Protein AF-A0AAD5FHA6-F1 (afdb_monomer_lite)

Foldseek 3Di:
DDDDDDDDDDDDDDDDDDDPDDPPPPPPCVVVPPPPPCVPDQDVVLVVQCVVDPVLVVLVVDPVLVVLVVCLVPPPCNVVSVVVLVVDVSSVVNVVVSCCSSPVPPPPPDPPDDD

InterPro domains:
  IPR048371 Zinc finger HIT domain-containing protein 3, C-terminal domain [PF21373] (45-102)

Secondary structure (DSSP, 8-state):
---PPPP---PPPPPP------------GGGSSSSSTTTTSPPHHHHHHHHH-HHHHHHHT-HHHHHHHHHHHT-SSHHHHHHHHTTSHHHHHHHHHHHHHHS-S----------

Organism: Silurus asotus (NCBI:txid30991)

pLDDT: mean 73.73, std 18.53, range [41.38, 94.44]

Structure (mmCIF, N/CA/C/O backbone):
data_AF-A0AAD5FHA6-F1
#
_entry.id   AF-A0AAD5FHA6-F1
#
loop_
_atom_site.group_PDB
_atom_site.id
_atom_site.type_symbol
_atom_site.label_atom_id
_atom_site.label_alt_id
_atom_site.label_comp_id
_atom_site.label_asym_id
_atom_site.label_entity_id
_atom_site.label_seq_id
_atom_site.pdbx_PDB_ins_code
_atom_site.Cartn_x
_atom_site.Cartn_y
_atom_site.Cartn_z
_atom_site.occupancy
_atom_site.B_iso_or_equiv
_atom_site.auth_seq_id
_atom_site.auth_comp_id
_atom_site.auth_asym_id
_atom_site.auth_atom_id
_atom_site.pdbx_PDB_model_num
ATOM 1 N N . ASP A 1 1 ? 22.972 58.971 26.223 1.00 47.47 1 ASP A N 1
ATOM 2 C CA . ASP A 1 1 ? 23.518 58.021 25.249 1.00 47.47 1 ASP A CA 1
ATOM 3 C C . ASP A 1 1 ? 22.749 58.218 23.952 1.00 47.47 1 ASP A C 1
ATOM 5 O O . ASP A 1 1 ? 21.611 57.784 23.846 1.00 47.47 1 ASP A O 1
ATOM 9 N N . SER A 1 2 ? 23.273 59.066 23.066 1.00 45.62 2 SER A N 1
ATOM 10 C CA . SER A 1 2 ? 22.657 59.357 21.766 1.00 45.62 2 SER A CA 1
ATOM 11 C C . SER A 1 2 ? 23.475 58.647 20.705 1.00 45.62 2 SER A C 1
ATOM 13 O O . SER A 1 2 ? 24.605 59.055 20.446 1.00 45.62 2 SER A O 1
ATOM 15 N N . CYS A 1 3 ? 22.897 57.636 20.065 1.00 57.41 3 CYS A N 1
ATOM 16 C CA . CYS A 1 3 ? 23.492 56.990 18.902 1.00 57.41 3 CYS A CA 1
ATOM 17 C C . CYS A 1 3 ? 22.499 57.031 17.736 1.00 57.41 3 CYS A C 1
ATOM 19 O O . CYS A 1 3 ? 21.459 56.378 17.763 1.00 57.41 3 CYS A O 1
ATOM 21 N N . GLN A 1 4 ? 22.822 57.829 16.714 1.00 56.56 4 GLN A N 1
ATOM 22 C CA . GLN A 1 4 ? 22.213 57.749 15.385 1.00 56.56 4 GLN A CA 1
ATOM 23 C C . GLN A 1 4 ? 23.023 56.773 14.518 1.00 56.56 4 GLN A C 1
ATOM 25 O O . GLN A 1 4 ? 24.253 56.804 14.595 1.00 56.56 4 GLN A O 1
ATOM 30 N N . PRO A 1 5 ? 22.394 55.984 13.631 1.00 58.00 5 PRO A N 1
ATOM 31 C CA . PRO A 1 5 ? 23.104 55.322 12.548 1.00 58.00 5 PRO A CA 1
ATOM 32 C C . PRO A 1 5 ? 23.242 56.256 11.340 1.00 58.00 5 PRO A C 1
ATOM 34 O O . PRO A 1 5 ? 22.306 56.948 10.933 1.00 58.00 5 PRO A O 1
ATOM 37 N N . VAL A 1 6 ? 24.446 56.261 10.782 1.00 51.12 6 VAL A N 1
ATOM 38 C CA . VAL A 1 6 ? 24.885 57.058 9.639 1.00 51.12 6 VAL A CA 1
ATOM 39 C C . VAL A 1 6 ? 24.347 56.452 8.338 1.00 51.12 6 VAL A C 1
ATOM 41 O O . VAL A 1 6 ? 24.413 55.250 8.108 1.00 51.12 6 VAL A O 1
ATOM 44 N N . LYS A 1 7 ? 23.812 57.334 7.497 1.00 53.16 7 LYS A N 1
ATOM 45 C CA . LYS A 1 7 ? 23.537 57.152 6.070 1.00 53.16 7 LYS A CA 1
ATOM 46 C C . LYS A 1 7 ? 24.847 56.930 5.297 1.00 53.16 7 LYS A C 1
ATOM 48 O O . LYS A 1 7 ? 25.744 57.755 5.421 1.00 53.16 7 LYS A O 1
ATOM 53 N N . ASP A 1 8 ? 24.922 55.921 4.438 1.00 46.34 8 ASP A N 1
ATOM 54 C CA . ASP A 1 8 ? 25.662 56.061 3.180 1.00 46.34 8 ASP A CA 1
ATOM 55 C C . ASP A 1 8 ? 25.042 55.164 2.109 1.00 46.34 8 ASP A C 1
ATOM 57 O O . ASP A 1 8 ? 24.875 53.958 2.289 1.00 46.34 8 ASP A O 1
ATOM 61 N N . ALA A 1 9 ? 24.618 55.807 1.026 1.00 48.47 9 ALA A N 1
ATOM 62 C CA . ALA A 1 9 ? 24.070 55.184 -0.156 1.00 48.47 9 ALA A CA 1
ATOM 63 C C . ALA A 1 9 ? 25.169 55.189 -1.216 1.00 48.47 9 ALA A C 1
ATOM 65 O O . ALA A 1 9 ? 25.542 56.252 -1.709 1.00 48.47 9 ALA A O 1
ATOM 66 N N . THR A 1 10 ? 25.638 54.006 -1.597 1.00 45.06 10 THR A N 1
ATOM 67 C CA . THR A 1 10 ? 26.484 53.819 -2.776 1.00 45.06 10 THR A CA 1
ATOM 68 C C . THR A 1 10 ? 25.861 52.710 -3.632 1.00 45.06 10 THR A C 1
ATOM 70 O O . THR A 1 10 ? 25.737 51.584 -3.150 1.00 45.06 10 THR A O 1
ATOM 73 N N . PRO A 1 11 ? 25.431 52.984 -4.879 1.00 59.88 11 PRO A N 1
ATOM 74 C CA . PRO A 1 11 ? 25.008 51.937 -5.803 1.00 59.88 11 PRO A CA 1
ATOM 75 C C . PRO A 1 11 ? 26.246 51.279 -6.439 1.00 59.88 11 PRO A C 1
ATOM 77 O O . PRO A 1 11 ? 27.136 52.002 -6.896 1.00 59.88 11 PRO A O 1
ATOM 80 N N . PRO A 1 12 ? 26.343 49.941 -6.526 1.00 51.50 12 PRO A N 1
ATOM 81 C CA . PRO A 1 12 ? 27.361 49.327 -7.364 1.00 51.50 12 PRO A CA 1
ATOM 82 C C . PRO A 1 12 ? 27.000 49.516 -8.845 1.00 51.50 12 PRO A C 1
ATOM 84 O O . PRO A 1 12 ? 25.890 49.222 -9.289 1.00 51.50 12 PRO A O 1
ATOM 87 N N . ALA A 1 13 ? 27.964 50.054 -9.588 1.00 5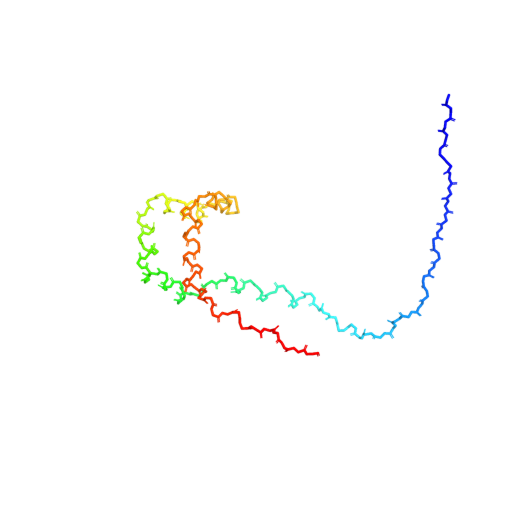2.31 13 ALA A N 1
ATOM 88 C CA . ALA A 1 13 ? 27.955 50.239 -11.032 1.00 52.31 13 ALA A CA 1
ATOM 89 C C . ALA A 1 13 ? 27.811 48.902 -11.803 1.00 52.31 13 ALA A C 1
ATOM 91 O O . ALA A 1 13 ? 28.128 47.840 -11.260 1.00 52.31 13 ALA A O 1
ATOM 92 N N . PRO A 1 14 ? 27.343 48.950 -13.067 1.00 52.28 14 PRO A N 1
ATOM 93 C CA . PRO A 1 14 ? 26.980 47.780 -13.865 1.00 52.28 14 PRO A CA 1
ATOM 94 C C . PRO A 1 14 ? 28.199 46.947 -14.280 1.00 52.28 14 PRO A C 1
ATOM 96 O O . PRO A 1 14 ? 29.232 47.483 -14.681 1.00 52.28 14 PRO A O 1
ATOM 99 N N . CYS A 1 15 ? 28.053 45.622 -14.235 1.00 42.44 15 CYS A N 1
ATOM 100 C CA . CYS A 1 15 ? 28.978 44.706 -14.894 1.00 42.44 15 CYS A CA 1
ATOM 101 C C . CYS A 1 15 ? 28.865 44.867 -16.428 1.00 42.44 15 CYS A C 1
ATOM 103 O O . CYS A 1 15 ? 27.747 44.973 -16.940 1.00 42.44 15 CYS A O 1
ATOM 105 N N . PRO A 1 16 ? 29.989 44.936 -17.170 1.00 49.47 16 PRO A N 1
ATOM 106 C CA . PRO A 1 16 ? 29.970 45.097 -18.614 1.00 49.47 16 PRO A CA 1
ATOM 107 C C . PRO A 1 16 ? 29.773 43.764 -19.346 1.00 49.47 16 PRO A C 1
ATOM 109 O O . PRO A 1 16 ? 30.189 42.699 -18.898 1.00 49.47 16 PRO A O 1
ATOM 112 N N . ASP A 1 17 ? 29.145 43.913 -20.505 1.00 52.62 17 ASP A N 1
ATOM 113 C CA . ASP A 1 17 ? 28.801 42.955 -21.550 1.00 52.62 17 ASP A CA 1
ATOM 114 C C . ASP A 1 17 ? 29.866 41.871 -21.826 1.00 52.62 17 ASP A C 1
ATOM 116 O O . ASP A 1 17 ? 30.946 42.127 -22.362 1.00 52.62 17 ASP A O 1
ATOM 120 N N . SER A 1 18 ? 29.536 40.625 -21.499 1.00 52.16 18 SER A N 1
ATOM 121 C CA . SER A 1 18 ? 29.988 39.457 -22.256 1.00 52.16 18 SER A CA 1
ATOM 122 C C . SER A 1 18 ? 29.049 38.303 -21.974 1.00 52.16 18 SER A C 1
ATOM 124 O O . SER A 1 18 ? 29.097 37.702 -20.906 1.00 52.16 18 SER A O 1
ATOM 126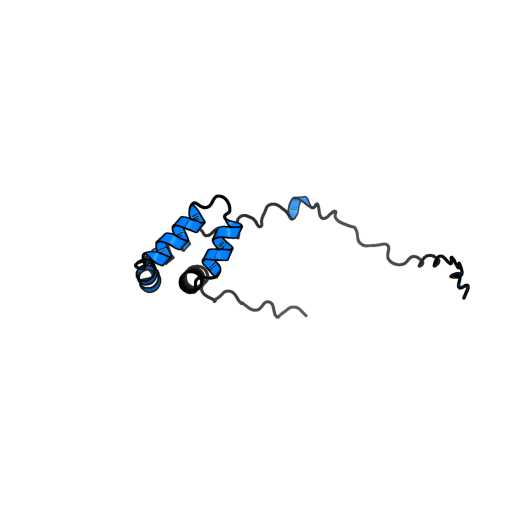 N N . CYS A 1 19 ? 28.148 38.077 -22.928 1.00 41.38 19 CYS A N 1
ATOM 127 C CA . CYS A 1 19 ? 27.819 36.772 -23.512 1.00 41.38 19 CYS A CA 1
ATOM 128 C C . CYS A 1 19 ? 26.497 36.893 -24.276 1.00 41.38 19 CYS A C 1
ATOM 130 O O . CYS A 1 19 ? 25.483 36.283 -23.945 1.00 41.38 19 CYS A O 1
ATOM 132 N N . ARG A 1 20 ? 26.505 37.687 -25.350 1.00 53.50 20 ARG A N 1
ATOM 133 C CA . ARG A 1 20 ? 25.519 37.531 -26.417 1.00 53.50 20 ARG A CA 1
ATOM 134 C C . ARG A 1 20 ? 25.948 36.342 -27.270 1.00 53.50 20 ARG A C 1
ATOM 136 O O . ARG A 1 20 ? 26.814 36.507 -28.124 1.00 53.50 20 ARG A O 1
ATOM 143 N N . SER A 1 21 ? 25.351 35.176 -27.038 1.00 50.47 21 SER A N 1
ATOM 144 C CA . SER A 1 21 ? 24.883 34.227 -28.068 1.00 50.47 21 SER A CA 1
ATOM 145 C C . SER A 1 21 ? 24.604 32.865 -27.443 1.00 50.47 21 SER A C 1
ATOM 147 O O . SER A 1 21 ? 25.470 32.007 -27.359 1.00 50.47 21 SER A O 1
ATOM 149 N N . GLY A 1 22 ? 23.354 32.661 -27.071 1.00 41.56 22 GLY A N 1
ATOM 150 C CA . GLY A 1 22 ? 22.698 31.371 -27.187 1.00 41.56 22 GLY A CA 1
ATOM 151 C C . GLY A 1 22 ? 21.311 31.716 -27.682 1.00 41.56 22 GLY A C 1
ATOM 152 O O . GLY A 1 22 ? 20.619 32.491 -27.024 1.00 41.56 22 GLY A O 1
ATOM 153 N N . ALA A 1 23 ? 20.951 31.283 -28.887 1.00 47.75 23 ALA A N 1
ATOM 154 C CA . ALA A 1 23 ? 19.574 31.369 -29.332 1.00 47.75 23 ALA A CA 1
ATOM 155 C C . ALA A 1 23 ? 18.746 30.640 -28.273 1.00 47.75 23 ALA A C 1
ATOM 157 O O . ALA A 1 23 ? 18.837 29.423 -28.149 1.00 47.75 23 ALA A O 1
ATOM 158 N N . ALA A 1 24 ? 18.024 31.400 -27.452 1.00 50.22 24 ALA A N 1
ATOM 159 C CA . ALA A 1 24 ? 16.977 30.848 -26.628 1.00 50.22 24 ALA A CA 1
ATOM 160 C C . ALA A 1 24 ? 15.925 30.359 -27.621 1.00 50.22 24 ALA A C 1
ATOM 162 O O . ALA A 1 24 ? 15.052 31.122 -28.037 1.00 50.22 24 ALA A O 1
ATOM 163 N N . GLU A 1 25 ? 16.054 29.104 -28.059 1.00 56.91 25 GLU A N 1
ATOM 164 C CA . GLU A 1 25 ? 14.857 28.330 -28.333 1.00 56.91 25 GLU A CA 1
ATOM 165 C C . GLU A 1 25 ? 13.961 28.562 -27.118 1.00 56.91 25 GLU A C 1
ATOM 167 O O . GLU A 1 25 ? 14.416 28.364 -25.987 1.00 56.91 25 GLU A O 1
ATOM 172 N N . PRO A 1 26 ? 12.763 29.132 -27.297 1.00 50.81 26 PRO A N 1
ATOM 173 C CA . PRO A 1 26 ? 11.854 29.291 -26.190 1.00 50.81 26 PRO A CA 1
ATOM 174 C C . PRO A 1 26 ? 11.532 27.873 -25.751 1.00 50.81 26 PRO A C 1
ATOM 176 O O . PRO A 1 26 ? 10.823 27.155 -26.448 1.00 50.81 26 PRO A O 1
ATOM 179 N N . TRP A 1 27 ? 12.104 27.444 -24.630 1.00 50.97 27 TRP A N 1
ATOM 180 C CA . TRP A 1 27 ? 11.661 26.242 -23.949 1.00 50.97 27 TRP A CA 1
ATOM 181 C C . TRP A 1 27 ? 10.259 26.599 -23.478 1.00 50.97 27 TRP A C 1
ATOM 183 O O . TRP A 1 27 ? 10.071 27.221 -22.431 1.00 50.97 27 TRP A O 1
ATOM 193 N N . THR A 1 28 ? 9.280 26.397 -24.357 1.00 55.12 28 THR A N 1
ATOM 194 C CA . THR A 1 28 ? 7.891 26.695 -24.062 1.00 55.12 28 THR A CA 1
ATOM 195 C C . THR A 1 28 ? 7.532 25.801 -22.899 1.00 55.12 28 THR A C 1
ATOM 197 O O . THR A 1 28 ? 7.570 24.578 -23.007 1.00 55.12 28 THR A O 1
ATOM 200 N N . VAL A 1 29 ? 7.228 26.445 -21.777 1.00 56.06 29 VAL A N 1
ATOM 201 C CA . VAL A 1 29 ? 6.817 25.825 -20.516 1.00 56.06 29 VAL A CA 1
ATOM 202 C C . VAL A 1 29 ? 5.686 24.804 -20.699 1.00 56.06 29 VAL A C 1
ATOM 204 O O . VAL A 1 29 ? 5.556 23.901 -19.883 1.00 56.06 29 VAL A O 1
ATOM 207 N N . ASP A 1 30 ? 4.936 24.886 -21.801 1.00 56.91 30 ASP A N 1
ATOM 208 C CA . ASP A 1 30 ? 3.942 23.905 -22.242 1.00 56.91 30 ASP A CA 1
ATOM 209 C C . ASP A 1 30 ? 4.479 22.475 -22.433 1.00 56.91 30 ASP A C 1
ATOM 211 O O . ASP A 1 30 ? 3.717 21.534 -22.249 1.00 56.91 30 ASP A O 1
ATOM 215 N N . ASN A 1 31 ? 5.764 22.265 -22.748 1.00 54.22 31 ASN A N 1
ATOM 216 C CA . ASN A 1 31 ? 6.308 20.907 -22.928 1.00 54.22 31 ASN A CA 1
ATOM 217 C C . ASN A 1 31 ? 6.831 20.272 -21.624 1.00 54.22 31 ASN A C 1
ATOM 219 O O . ASN A 1 31 ? 7.306 19.140 -21.651 1.00 54.22 31 ASN A O 1
ATOM 223 N N . LEU A 1 32 ? 6.784 20.996 -20.499 1.00 56.34 32 LEU A N 1
ATOM 224 C CA . LEU A 1 32 ? 7.260 20.518 -19.194 1.00 56.34 32 LEU A CA 1
ATOM 225 C C . LEU A 1 32 ? 6.123 20.002 -18.294 1.00 56.34 32 LEU A C 1
ATOM 227 O O . LEU A 1 32 ? 6.392 19.402 -17.261 1.00 56.34 32 LEU A O 1
ATOM 231 N N . LEU A 1 33 ? 4.858 20.253 -18.645 1.00 59.31 33 LEU A N 1
ATOM 232 C CA . LEU A 1 33 ? 3.739 20.104 -17.706 1.00 59.31 33 LEU A CA 1
ATOM 233 C C . LEU A 1 33 ? 2.773 18.943 -17.989 1.00 59.31 33 LEU A C 1
ATOM 235 O O . LEU A 1 33 ? 1.937 18.691 -17.129 1.00 59.31 33 LEU A O 1
ATOM 239 N N . ASP A 1 34 ? 2.883 18.220 -19.110 1.00 56.00 34 ASP A N 1
ATOM 240 C CA . ASP A 1 34 ? 1.819 17.273 -19.511 1.00 56.00 34 ASP A CA 1
ATOM 241 C C . ASP A 1 34 ? 2.224 15.784 -19.607 1.00 56.00 34 ASP A C 1
ATOM 243 O O . ASP A 1 34 ? 1.340 14.936 -19.639 1.00 56.00 34 ASP A O 1
ATOM 247 N N . ASP A 1 35 ? 3.516 15.423 -19.569 1.00 52.22 35 ASP A N 1
ATOM 248 C CA . ASP A 1 35 ? 3.953 14.020 -19.783 1.00 52.22 35 ASP A CA 1
ATOM 249 C C . ASP A 1 35 ? 4.435 13.278 -18.519 1.00 52.22 35 ASP A C 1
ATOM 251 O O . ASP A 1 35 ? 4.696 12.088 -18.570 1.00 52.22 35 ASP A O 1
ATOM 255 N N . ASP A 1 36 ? 4.511 13.919 -17.348 1.00 54.50 36 ASP A N 1
ATOM 256 C CA . ASP A 1 36 ? 4.961 13.230 -16.116 1.00 54.50 36 ASP A CA 1
ATOM 257 C C . ASP A 1 36 ? 3.795 12.712 -15.250 1.00 54.50 36 ASP A C 1
ATOM 259 O O . ASP A 1 36 ? 3.981 12.041 -14.248 1.00 54.50 36 ASP A O 1
ATOM 263 N N . SER A 1 37 ? 2.541 12.993 -15.623 1.00 56.12 37 SER A N 1
ATOM 264 C CA . SER A 1 37 ? 1.385 12.545 -14.820 1.00 56.12 37 SER A CA 1
ATOM 265 C C . SER A 1 37 ? 0.989 11.085 -15.077 1.00 56.12 37 SER A C 1
ATOM 267 O O . SER A 1 37 ? 0.249 10.498 -14.286 1.00 56.12 37 SER A O 1
ATOM 269 N N . GLN A 1 38 ? 1.416 10.501 -16.203 1.00 58.16 38 GLN A N 1
ATOM 270 C CA . GLN A 1 38 ? 1.094 9.114 -16.563 1.00 58.16 38 GLN A CA 1
ATOM 271 C C . GLN A 1 38 ? 2.172 8.111 -16.137 1.00 58.16 38 GLN A C 1
ATOM 273 O O . GLN A 1 38 ? 1.857 6.927 -16.008 1.00 58.16 38 GLN A O 1
ATOM 278 N N . SER A 1 39 ? 3.407 8.562 -15.901 1.00 65.19 39 SER A N 1
ATOM 279 C CA . SER A 1 39 ? 4.531 7.729 -15.452 1.00 65.19 39 SER A CA 1
ATOM 280 C C . SER A 1 39 ? 4.312 7.182 -14.035 1.00 65.19 39 SER A C 1
ATOM 282 O O . SER A 1 39 ? 4.612 6.019 -13.776 1.00 65.19 39 SER A O 1
ATOM 284 N N . ASP A 1 40 ? 3.681 7.962 -13.154 1.00 74.69 40 ASP A N 1
ATOM 285 C CA . ASP A 1 40 ? 3.322 7.547 -11.788 1.00 74.69 40 ASP A CA 1
ATOM 286 C C . ASP A 1 40 ? 2.166 6.522 -11.718 1.00 74.69 40 ASP A C 1
ATOM 288 O O . ASP A 1 40 ? 1.827 6.014 -10.641 1.00 74.69 40 ASP A O 1
ATOM 292 N N . GLN A 1 41 ? 1.503 6.215 -12.841 1.00 81.88 41 GLN A N 1
ATOM 293 C CA . GLN A 1 41 ? 0.380 5.280 -12.860 1.00 81.88 41 GLN A CA 1
ATOM 294 C C . GLN A 1 41 ? 0.833 3.851 -13.176 1.00 81.88 41 GLN A C 1
ATOM 296 O O . GLN A 1 41 ? 1.380 3.556 -14.233 1.00 81.88 41 GLN A O 1
ATOM 301 N N . ILE A 1 42 ? 0.489 2.909 -12.295 1.00 82.69 42 ILE A N 1
ATOM 302 C CA . ILE A 1 42 ? 0.799 1.490 -12.499 1.00 82.69 42 ILE A CA 1
ATOM 303 C C . ILE A 1 42 ? -0.178 0.854 -13.512 1.00 82.69 42 ILE A C 1
ATOM 305 O O . ILE A 1 42 ? -1.393 0.873 -13.279 1.00 82.69 42 ILE A O 1
ATOM 309 N N . PRO A 1 43 ? 0.307 0.218 -14.600 1.00 86.25 43 PRO A N 1
ATOM 310 C CA . PRO A 1 43 ? -0.546 -0.503 -15.544 1.00 86.25 43 PRO A CA 1
ATOM 311 C C . PRO A 1 43 ? -1.258 -1.700 -14.900 1.00 86.25 43 PRO A C 1
ATOM 313 O O . PRO A 1 43 ? -0.693 -2.403 -14.060 1.00 86.25 43 PRO A O 1
ATOM 316 N N . LEU A 1 44 ? -2.470 -2.024 -15.367 1.00 86.44 44 LEU A N 1
ATOM 317 C CA . LEU A 1 44 ? -3.264 -3.144 -14.831 1.00 86.44 44 LEU A CA 1
ATOM 318 C C . LEU A 1 44 ? -2.528 -4.492 -14.858 1.00 8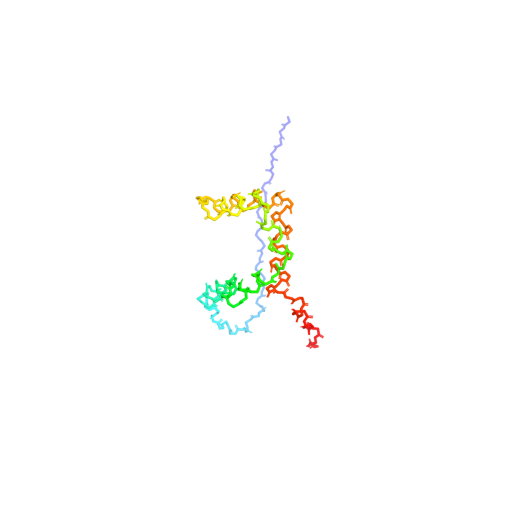6.44 44 LEU A C 1
ATOM 320 O O . LEU A 1 44 ? -2.701 -5.296 -13.949 1.00 86.44 44 LEU A O 1
ATOM 324 N N . GLN A 1 45 ? -1.694 -4.736 -15.870 1.00 85.56 45 GLN A N 1
ATOM 325 C CA . GLN A 1 45 ? -0.904 -5.968 -15.970 1.00 85.56 45 GLN A CA 1
ATOM 326 C C . GLN A 1 45 ? 0.089 -6.098 -14.808 1.00 85.56 45 GLN A C 1
ATOM 328 O O . GLN A 1 45 ? 0.180 -7.155 -14.195 1.00 85.56 45 GLN A O 1
ATOM 333 N N . LYS A 1 46 ? 0.780 -5.007 -14.452 1.00 84.19 46 LYS A N 1
ATOM 334 C CA . LYS A 1 46 ? 1.680 -4.955 -13.289 1.00 84.19 46 LYS A CA 1
ATOM 335 C C . LYS A 1 46 ? 0.893 -5.080 -11.984 1.00 84.19 46 LYS A C 1
ATOM 337 O O . LYS A 1 46 ? 1.337 -5.756 -11.063 1.00 84.19 46 LYS A O 1
ATOM 342 N N . LEU A 1 47 ? -0.308 -4.499 -11.928 1.00 87.25 47 LEU A N 1
ATOM 343 C CA . LEU A 1 47 ? -1.191 -4.615 -10.768 1.00 87.25 47 LEU A CA 1
ATOM 344 C C . LEU A 1 47 ? -1.666 -6.060 -10.527 1.00 87.25 47 LEU A C 1
ATOM 346 O O . LEU A 1 47 ? -1.840 -6.461 -9.380 1.00 87.25 47 LEU A O 1
ATOM 350 N N . GLN A 1 48 ? -1.847 -6.861 -11.581 1.00 87.81 48 GLN A N 1
ATOM 351 C CA . GLN A 1 48 ? -2.213 -8.276 -11.450 1.00 87.81 48 GLN A CA 1
ATOM 352 C C . GLN A 1 48 ? -1.106 -9.118 -10.801 1.00 87.81 48 GLN A C 1
ATOM 354 O O . GLN 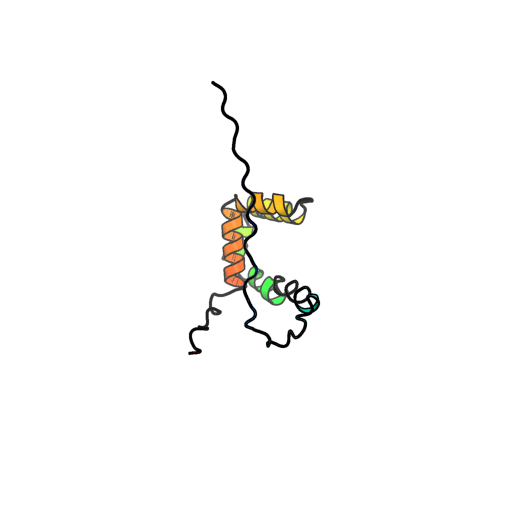A 1 48 ? -1.433 -10.026 -10.039 1.00 87.81 48 GLN A O 1
ATOM 359 N N . LEU A 1 49 ? 0.170 -8.761 -11.000 1.00 88.00 49 LEU A N 1
ATOM 360 C CA . LEU A 1 49 ? 1.318 -9.458 -10.398 1.00 88.00 49 LEU A CA 1
ATOM 361 C C . LEU A 1 49 ? 1.296 -9.404 -8.863 1.00 88.00 49 LEU A C 1
ATOM 363 O O . LEU A 1 49 ? 1.707 -10.353 -8.195 1.00 88.00 49 LEU A O 1
ATOM 367 N N . LEU A 1 50 ? 0.764 -8.322 -8.276 1.00 87.81 50 LEU A N 1
ATOM 368 C CA . LEU A 1 50 ? 0.546 -8.241 -6.824 1.00 87.81 50 LEU A CA 1
ATOM 369 C C . LEU A 1 50 ? -0.359 -9.381 -6.332 1.00 87.81 50 LEU A C 1
ATOM 371 O O . LEU A 1 50 ? -0.194 -9.867 -5.214 1.00 87.81 50 LEU A O 1
ATOM 375 N N . GLY A 1 51 ? -1.296 -9.814 -7.177 1.00 85.12 51 GLY A N 1
ATOM 376 C CA . GLY A 1 51 ? -2.230 -10.903 -6.918 1.00 85.12 51 GLY A CA 1
ATOM 377 C C . GLY A 1 51 ? -1.581 -12.283 -6.799 1.00 85.12 51 GLY A C 1
ATOM 378 O O . GLY A 1 51 ? -2.116 -13.160 -6.124 1.00 85.12 51 GLY A O 1
ATOM 379 N N . GLU A 1 52 ? -0.431 -12.472 -7.439 1.00 86.94 52 GLU A N 1
ATOM 380 C CA . GLU A 1 52 ? 0.287 -13.750 -7.506 1.00 86.94 52 GLU A CA 1
ATOM 381 C C . GLU A 1 52 ? 1.271 -13.927 -6.338 1.00 86.94 52 GLU A C 1
ATOM 383 O O . GLU A 1 52 ? 1.736 -15.033 -6.062 1.00 86.94 52 GLU A O 1
ATOM 388 N N . SER A 1 53 ? 1.572 -12.845 -5.613 1.00 88.25 53 SER A N 1
ATOM 389 C CA . SER A 1 53 ? 2.497 -12.866 -4.484 1.00 88.25 53 SER A CA 1
ATOM 390 C C . SER A 1 53 ? 1.830 -13.378 -3.207 1.00 88.25 53 SER A C 1
ATOM 392 O O . SER A 1 53 ? 1.071 -12.667 -2.543 1.00 88.25 53 SER A O 1
ATOM 394 N N . ASP A 1 54 ? 2.179 -14.603 -2.805 1.00 87.88 54 ASP A N 1
ATOM 395 C CA . ASP A 1 54 ? 1.689 -15.228 -1.566 1.00 87.88 54 ASP A CA 1
ATOM 396 C C . ASP A 1 54 ? 2.059 -14.415 -0.311 1.00 87.88 54 ASP A C 1
ATOM 398 O O . ASP A 1 54 ? 1.259 -14.267 0.617 1.00 87.88 54 ASP A O 1
ATOM 402 N N . LYS A 1 55 ? 3.243 -13.786 -0.318 1.00 87.50 55 LYS A N 1
ATOM 403 C CA . LYS A 1 55 ? 3.686 -12.889 0.757 1.00 87.50 55 LYS A CA 1
ATOM 404 C C . LYS A 1 55 ? 2.758 -11.680 0.881 1.00 87.50 55 LYS A C 1
ATOM 406 O O . LYS A 1 55 ? 2.309 -11.372 1.985 1.00 87.50 55 LYS A O 1
ATOM 411 N N . LEU A 1 56 ? 2.437 -11.028 -0.239 1.00 89.56 56 LEU A N 1
ATOM 412 C CA . LEU A 1 56 ? 1.522 -9.887 -0.257 1.00 89.56 56 LEU A CA 1
ATOM 413 C C . LEU A 1 56 ? 0.118 -10.311 0.200 1.00 89.56 56 LEU A C 1
ATOM 415 O O . LEU A 1 56 ? -0.481 -9.660 1.056 1.00 89.56 56 LEU A O 1
ATOM 419 N N . MET A 1 57 ? -0.378 -11.445 -0.301 1.00 89.50 57 MET A N 1
ATOM 420 C CA . MET A 1 57 ? -1.678 -12.002 0.082 1.00 89.50 57 MET A CA 1
ATOM 421 C C . MET A 1 57 ? -1.767 -12.314 1.573 1.00 89.50 57 MET A C 1
ATOM 423 O O . MET A 1 57 ? -2.767 -11.981 2.211 1.00 89.50 57 MET A O 1
ATOM 427 N N . THR A 1 58 ? -0.713 -12.893 2.146 1.00 90.06 58 THR A N 1
ATOM 428 C CA . THR A 1 58 ? -0.615 -13.182 3.580 1.00 90.06 58 THR A CA 1
ATOM 429 C C . THR A 1 58 ? -0.654 -11.901 4.408 1.00 90.06 58 THR A C 1
ATOM 431 O O . THR A 1 58 ? -1.402 -11.822 5.383 1.00 90.06 58 THR A O 1
ATOM 434 N N . MET A 1 59 ? 0.068 -10.854 3.997 1.00 88.12 59 MET A N 1
ATOM 435 C CA . MET A 1 59 ? -0.008 -9.548 4.660 1.00 88.12 59 MET A CA 1
ATOM 436 C C . MET A 1 59 ? -1.420 -8.956 4.585 1.00 88.12 59 MET A C 1
ATOM 438 O O . MET A 1 59 ? -1.941 -8.454 5.585 1.00 88.12 59 MET A O 1
ATOM 442 N N . LEU A 1 60 ? -2.084 -9.088 3.432 1.00 89.25 60 LEU A N 1
ATOM 443 C CA . LEU A 1 60 ? -3.469 -8.665 3.240 1.00 89.25 60 LEU 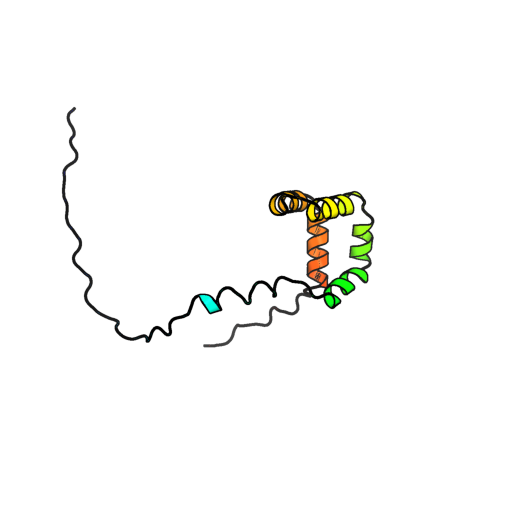A CA 1
ATOM 444 C C . LEU A 1 60 ? -4.470 -9.479 4.065 1.00 89.25 60 LEU A C 1
ATOM 446 O O . LEU A 1 60 ? -5.611 -9.044 4.174 1.00 89.25 60 LEU A O 1
ATOM 450 N N . GLN A 1 61 ? -4.129 -10.623 4.663 1.00 89.62 61 GLN A N 1
ATOM 451 C CA . GLN A 1 61 ? -5.034 -11.298 5.607 1.00 89.62 61 GLN A CA 1
ATOM 452 C C . GLN A 1 61 ? -5.206 -10.507 6.911 1.00 89.62 61 GLN A C 1
ATOM 454 O O . GLN A 1 61 ? -6.166 -10.741 7.647 1.00 89.62 61 GLN A O 1
ATOM 459 N N . ASN A 1 62 ? -4.324 -9.542 7.187 1.00 90.88 62 ASN A N 1
ATOM 460 C CA . ASN A 1 62 ? -4.415 -8.713 8.374 1.00 90.88 62 ASN A CA 1
ATOM 461 C C . ASN A 1 62 ? -5.569 -7.689 8.254 1.00 90.88 62 ASN A C 1
ATOM 463 O O . ASN A 1 62 ? -5.531 -6.808 7.387 1.00 90.88 62 ASN A O 1
ATOM 467 N N . PRO A 1 63 ? -6.587 -7.744 9.136 1.00 91.50 63 PRO A N 1
ATOM 468 C CA . PRO A 1 63 ? -7.726 -6.829 9.075 1.00 91.50 63 PRO A CA 1
ATOM 469 C C . PRO A 1 63 ? -7.337 -5.366 9.327 1.00 91.50 63 PRO A C 1
ATOM 471 O O . PRO A 1 63 ? -7.969 -4.470 8.769 1.00 91.50 63 PRO A O 1
ATOM 474 N N . HIS A 1 64 ? -6.294 -5.108 10.124 1.00 90.50 64 HIS A N 1
ATOM 475 C CA . HIS A 1 64 ? -5.811 -3.748 10.384 1.00 90.50 64 HIS A CA 1
ATOM 476 C C . HIS A 1 64 ? -5.230 -3.121 9.119 1.00 90.50 64 HIS A C 1
ATOM 478 O O . HIS A 1 64 ? -5.556 -1.987 8.781 1.00 90.50 64 HIS A O 1
ATOM 484 N N . LEU A 1 65 ? -4.449 -3.897 8.363 1.00 90.88 65 LEU A N 1
ATOM 485 C CA . LEU A 1 65 ? -3.867 -3.439 7.104 1.00 90.88 65 LEU A CA 1
ATOM 486 C C . LEU A 1 65 ? -4.955 -3.099 6.077 1.00 90.88 65 LEU A C 1
ATOM 488 O O . LEU A 1 65 ? -4.910 -2.033 5.469 1.00 90.88 65 LEU A O 1
ATOM 492 N N . ARG A 1 66 ? -5.978 -3.955 5.939 1.00 92.12 66 ARG A N 1
ATOM 493 C CA . ARG A 1 66 ? -7.127 -3.675 5.058 1.00 92.12 66 ARG A CA 1
ATOM 494 C C . ARG A 1 66 ? -7.853 -2.393 5.451 1.00 92.12 66 ARG A C 1
ATOM 496 O O . ARG A 1 66 ? -8.227 -1.618 4.577 1.00 92.12 66 ARG A O 1
ATOM 503 N N . ASN A 1 67 ? -8.032 -2.160 6.751 1.00 92.12 67 ASN A N 1
ATOM 504 C CA . ASN A 1 67 ? -8.679 -0.948 7.245 1.00 92.12 67 ASN A CA 1
ATOM 505 C C . ASN A 1 67 ? -7.836 0.303 6.949 1.00 92.12 67 ASN A C 1
ATOM 507 O O . ASN A 1 67 ? -8.376 1.311 6.502 1.00 92.12 67 ASN A O 1
ATOM 511 N N . LEU A 1 68 ? -6.511 0.231 7.111 1.00 91.81 68 LEU A N 1
ATOM 512 C CA . LEU A 1 68 ? -5.611 1.321 6.722 1.00 91.81 68 LEU A CA 1
ATOM 513 C C . LEU A 1 68 ? -5.729 1.636 5.227 1.00 91.81 68 LEU A C 1
ATOM 515 O O . LEU A 1 68 ? -5.916 2.797 4.870 1.00 91.81 68 LEU A O 1
ATOM 519 N N . MET A 1 69 ? -5.699 0.615 4.364 1.00 91.12 69 MET A N 1
ATOM 520 C CA . MET A 1 69 ? -5.865 0.795 2.917 1.00 91.12 69 MET A CA 1
ATOM 521 C C . MET A 1 69 ? -7.220 1.420 2.571 1.00 91.12 69 MET A C 1
ATOM 523 O O . MET A 1 69 ? -7.271 2.395 1.828 1.00 91.12 69 MET A O 1
ATOM 527 N N . GLN A 1 70 ? -8.308 0.913 3.155 1.00 92.31 70 GLN A N 1
ATOM 528 C CA . GLN A 1 70 ? -9.654 1.444 2.931 1.00 92.31 70 GLN A CA 1
ATOM 529 C C . GLN A 1 70 ? -9.800 2.882 3.446 1.00 92.31 70 GLN A C 1
ATOM 531 O O . GLN A 1 70 ? -10.441 3.712 2.807 1.00 92.31 70 GLN A O 1
ATOM 536 N N . THR A 1 71 ? -9.173 3.195 4.581 1.00 92.25 71 THR A N 1
ATOM 537 C CA . THR A 1 71 ? -9.144 4.550 5.140 1.00 92.25 71 THR A CA 1
ATOM 538 C C . THR A 1 71 ? -8.437 5.512 4.195 1.00 92.25 71 THR A C 1
ATOM 540 O O . THR A 1 71 ? -8.923 6.619 4.005 1.00 92.25 71 THR A O 1
ATOM 543 N N . VAL A 1 72 ? -7.308 5.114 3.601 1.00 93.19 72 VAL A N 1
ATOM 544 C CA . VAL A 1 72 ? -6.580 5.952 2.634 1.00 93.19 72 VAL A CA 1
ATOM 545 C C . VAL A 1 72 ? -7.380 6.132 1.344 1.00 93.19 72 VAL A C 1
ATOM 547 O O . VAL A 1 72 ? -7.472 7.253 0.847 1.00 93.19 72 VAL A O 1
ATOM 550 N N . ASP A 1 73 ? -7.986 5.060 0.835 1.00 93.06 73 ASP A N 1
ATOM 551 C CA . ASP A 1 73 ? -8.777 5.063 -0.400 1.00 93.06 73 ASP A CA 1
ATOM 552 C C . ASP A 1 73 ? -10.030 5.951 -0.297 1.00 93.06 73 ASP A C 1
ATOM 554 O O . ASP A 1 73 ? -10.301 6.770 -1.175 1.00 93.06 73 ASP A O 1
ATOM 558 N N . SER A 1 74 ? -10.755 5.847 0.820 1.00 93.75 74 SER A N 1
ATOM 559 C CA . SER A 1 74 ? -11.998 6.591 1.065 1.00 93.75 74 SER A CA 1
ATOM 560 C C . SER A 1 74 ? -11.801 7.938 1.781 1.00 93.75 74 SER A C 1
ATOM 562 O O . SER A 1 74 ? -12.786 8.609 2.091 1.00 93.75 74 SER A O 1
ATOM 564 N N . ALA A 1 75 ? -10.565 8.348 2.092 1.00 94.44 75 ALA A N 1
ATOM 565 C CA . ALA A 1 75 ? -10.318 9.604 2.798 1.00 94.44 75 ALA A CA 1
ATOM 566 C C . ALA A 1 75 ? -10.603 10.830 1.925 1.00 94.44 75 ALA A C 1
ATOM 568 O O . ALA A 1 75 ? -10.117 10.944 0.801 1.00 94.44 75 ALA A O 1
ATOM 569 N N . GLU A 1 76 ? -11.291 11.809 2.515 1.00 92.62 76 GLU A N 1
ATOM 570 C CA . GLU A 1 76 ? -11.449 13.149 1.940 1.00 92.62 76 GLU A CA 1
ATOM 571 C C . GLU A 1 76 ? -10.080 13.842 1.789 1.00 92.62 76 GLU A C 1
ATOM 573 O O . GLU A 1 76 ? -9.726 14.321 0.716 1.00 92.62 76 GLU A O 1
ATOM 578 N N . ASP A 1 77 ? -9.248 13.776 2.836 1.00 93.19 77 ASP A N 1
ATOM 579 C CA . ASP A 1 77 ? -7.861 14.255 2.834 1.00 93.19 77 ASP A CA 1
ATOM 580 C C . ASP A 1 77 ? -6.861 13.109 2.590 1.00 93.19 77 ASP A C 1
ATOM 582 O O . ASP A 1 77 ? -6.210 12.609 3.521 1.00 93.19 77 ASP A O 1
ATOM 586 N N . LYS A 1 78 ? -6.684 12.713 1.323 1.00 91.88 78 LYS A N 1
ATOM 587 C CA . LYS A 1 78 ? -5.755 11.632 0.925 1.00 91.88 78 LYS A CA 1
ATOM 588 C C . LYS A 1 78 ? -4.322 11.861 1.403 1.00 91.88 78 LYS A C 1
ATOM 590 O O . LYS A 1 78 ? -3.685 10.935 1.891 1.00 91.88 78 LYS A O 1
ATOM 595 N N . SER A 1 79 ? -3.826 13.101 1.354 1.00 91.38 79 SER A N 1
ATOM 596 C CA . SER A 1 79 ? -2.468 13.434 1.819 1.00 91.38 79 SER A CA 1
ATOM 597 C C . SER A 1 79 ? -2.283 13.146 3.313 1.00 91.38 79 SER A C 1
ATOM 599 O O . SER A 1 79 ? -1.294 12.545 3.737 1.00 91.38 79 SER A O 1
ATOM 601 N N . LYS A 1 80 ? -3.259 13.540 4.136 1.00 93.62 80 LYS A N 1
ATOM 602 C CA . LYS A 1 80 ? -3.208 13.334 5.586 1.00 93.62 80 LYS A CA 1
ATOM 603 C C . LYS A 1 80 ? -3.400 11.866 5.946 1.00 93.62 80 LYS A C 1
ATOM 605 O O . LYS A 1 80 ? -2.720 11.374 6.846 1.00 93.62 80 LYS A O 1
ATOM 610 N N . ALA A 1 81 ? -4.318 11.183 5.264 1.00 93.50 81 ALA A N 1
ATOM 611 C CA . ALA A 1 81 ? -4.546 9.757 5.452 1.00 93.50 81 ALA A CA 1
ATOM 612 C C . ALA A 1 81 ? -3.303 8.946 5.072 1.00 93.50 81 ALA A C 1
ATOM 614 O O . ALA A 1 81 ? -2.862 8.125 5.873 1.00 93.50 81 ALA A O 1
ATOM 615 N N . MET A 1 82 ? -2.676 9.259 3.935 1.00 93.50 82 MET A N 1
ATOM 616 C CA . MET A 1 82 ? -1.426 8.638 3.500 1.00 93.50 82 MET A CA 1
ATOM 617 C C . MET A 1 82 ? -0.317 8.838 4.535 1.00 93.50 82 MET A C 1
ATOM 619 O O . MET A 1 82 ? 0.280 7.866 4.984 1.00 93.50 82 MET A O 1
ATOM 623 N N . LYS A 1 83 ? -0.098 10.071 5.017 1.00 93.44 83 LYS A N 1
ATOM 624 C CA . LYS A 1 83 ? 0.913 10.344 6.057 1.00 93.44 83 LYS A CA 1
ATOM 625 C C . LYS A 1 83 ? 0.702 9.519 7.323 1.00 93.44 83 LYS A C 1
ATOM 627 O O . LYS A 1 83 ? 1.676 9.057 7.905 1.00 93.44 83 LYS A O 1
ATOM 632 N N . LYS A 1 84 ? -0.552 9.348 7.754 1.00 92.38 84 LYS A N 1
ATOM 633 C CA . LYS A 1 84 ? -0.892 8.512 8.914 1.00 92.38 84 LYS A CA 1
ATOM 634 C C . LYS A 1 84 ? -0.651 7.034 8.633 1.00 92.38 84 LYS A C 1
ATOM 636 O O . LYS A 1 84 ? -0.050 6.372 9.466 1.00 92.38 84 LYS A O 1
ATOM 641 N N . ALA A 1 85 ? -1.084 6.539 7.477 1.00 91.56 85 ALA A N 1
ATOM 642 C CA . ALA A 1 85 ? -0.860 5.155 7.082 1.00 91.56 85 ALA A CA 1
ATOM 643 C C . ALA A 1 85 ? 0.639 4.837 7.020 1.00 91.56 85 ALA A C 1
ATOM 645 O O . ALA A 1 85 ? 1.062 3.820 7.548 1.00 91.56 85 ALA A O 1
ATOM 646 N N . MET A 1 86 ? 1.464 5.756 6.516 1.00 91.62 86 MET A N 1
ATOM 647 C CA . MET A 1 86 ? 2.924 5.613 6.503 1.00 91.62 86 MET A CA 1
ATOM 648 C C . MET A 1 86 ? 3.585 5.600 7.894 1.00 91.62 86 MET A C 1
ATOM 650 O O . MET A 1 86 ? 4.761 5.265 7.985 1.00 91.62 86 MET A O 1
ATOM 654 N N . GLN A 1 87 ? 2.884 5.962 8.976 1.00 93.38 87 GLN A N 1
ATOM 655 C CA . GLN A 1 87 ? 3.405 5.763 10.339 1.00 93.38 87 GLN A CA 1
ATOM 656 C C . GLN A 1 87 ? 3.258 4.310 10.805 1.00 93.38 87 GLN A C 1
ATOM 658 O O . GLN A 1 87 ? 3.933 3.891 11.744 1.00 93.38 87 GLN A O 1
ATOM 663 N N . GLU A 1 88 ? 2.378 3.541 10.166 1.00 92.81 88 GLU A N 1
ATOM 664 C CA . GLU A 1 88 ? 2.115 2.159 10.532 1.00 92.81 88 GLU A CA 1
ATOM 665 C C . GLU A 1 88 ? 3.131 1.247 9.828 1.00 92.81 88 GLU A C 1
ATOM 667 O O . GLU A 1 88 ? 3.165 1.199 8.593 1.00 92.81 88 GLU A O 1
ATOM 672 N N . PRO A 1 89 ? 3.933 0.460 10.568 1.00 90.56 89 PRO A N 1
ATOM 673 C CA . PRO A 1 89 ? 4.987 -0.363 9.971 1.00 90.56 89 PRO A CA 1
ATOM 674 C C . PRO A 1 89 ? 4.436 -1.394 8.976 1.00 90.56 89 PRO A C 1
ATOM 676 O O . PRO A 1 89 ? 5.082 -1.697 7.979 1.00 90.56 89 PRO A O 1
ATOM 679 N N . LEU A 1 90 ? 3.211 -1.879 9.202 1.00 90.12 90 LEU A N 1
ATOM 680 C CA . LEU A 1 90 ? 2.532 -2.820 8.309 1.00 90.12 90 LEU A CA 1
ATOM 681 C C . LEU A 1 90 ? 2.223 -2.210 6.935 1.00 90.12 90 LEU A C 1
ATOM 683 O O . LEU A 1 90 ? 2.295 -2.902 5.924 1.00 90.12 90 LEU A O 1
ATOM 687 N N . PHE A 1 91 ? 1.876 -0.922 6.890 1.00 93.25 91 PHE A N 1
ATOM 688 C CA . PHE A 1 91 ? 1.585 -0.237 5.632 1.00 93.25 91 PHE A CA 1
ATOM 689 C C . PHE A 1 91 ? 2.871 0.062 4.857 1.00 93.25 91 PHE A C 1
ATOM 691 O O . PHE A 1 91 ? 2.902 -0.077 3.637 1.00 93.25 91 PHE A O 1
ATOM 698 N N . VAL A 1 92 ? 3.950 0.412 5.562 1.00 92.12 92 VAL A N 1
ATOM 699 C CA . VAL A 1 92 ? 5.274 0.603 4.951 1.00 92.12 92 VAL A CA 1
ATOM 700 C C . VAL A 1 92 ? 5.805 -0.710 4.373 1.00 92.12 92 VAL A C 1
ATOM 702 O O . VAL A 1 92 ? 6.276 -0.736 3.239 1.00 92.12 92 VAL A O 1
ATOM 705 N N . GLU A 1 93 ? 5.688 -1.817 5.111 1.00 91.75 93 GLU A N 1
ATOM 706 C CA . GLU A 1 93 ? 6.086 -3.139 4.617 1.00 91.75 93 GLU A CA 1
ATOM 707 C C . GLU A 1 93 ? 5.269 -3.547 3.381 1.00 91.75 93 GLU A C 1
ATOM 709 O O . GLU A 1 93 ? 5.832 -4.063 2.416 1.00 91.75 93 GLU A O 1
ATOM 714 N N . LEU A 1 94 ? 3.962 -3.256 3.374 1.00 92.31 94 LEU A N 1
ATOM 715 C CA . LEU A 1 94 ? 3.103 -3.480 2.212 1.00 92.31 94 LEU A CA 1
ATOM 716 C C . LEU A 1 94 ? 3.593 -2.679 1.002 1.00 92.31 94 LEU A C 1
ATOM 718 O O . LEU A 1 94 ? 3.751 -3.253 -0.072 1.00 92.31 94 LEU A O 1
ATOM 722 N N . ALA A 1 95 ? 3.837 -1.377 1.168 1.00 91.44 95 ALA A N 1
ATOM 723 C CA . ALA A 1 95 ? 4.303 -0.512 0.088 1.00 91.44 95 ALA A CA 1
ATOM 724 C C . ALA A 1 95 ? 5.629 -1.018 -0.495 1.00 91.44 95 ALA A C 1
ATOM 726 O O . ALA A 1 95 ? 5.744 -1.163 -1.709 1.00 91.44 95 ALA A O 1
ATOM 727 N N . ASN A 1 96 ? 6.579 -1.391 0.366 1.00 90.62 96 ASN A N 1
ATOM 728 C CA . ASN A 1 96 ? 7.847 -1.987 -0.055 1.00 90.62 96 ASN A CA 1
ATOM 729 C C . ASN A 1 96 ? 7.641 -3.289 -0.841 1.00 90.62 96 ASN A C 1
ATOM 731 O O . ASN A 1 96 ? 8.294 -3.499 -1.860 1.00 90.62 96 ASN A O 1
ATOM 735 N N . GLN A 1 97 ? 6.719 -4.155 -0.407 1.00 89.88 97 GLN A N 1
ATOM 736 C CA . GLN A 1 97 ? 6.406 -5.373 -1.154 1.00 89.88 97 GLN A CA 1
ATOM 737 C C . GLN A 1 97 ? 5.746 -5.096 -2.502 1.00 89.88 97 GLN A C 1
ATOM 739 O O . GLN A 1 97 ? 6.079 -5.778 -3.467 1.00 89.88 97 GLN A O 1
ATOM 744 N N . CYS A 1 98 ? 4.833 -4.126 -2.585 1.00 90.25 98 CYS A N 1
ATOM 745 C CA . CYS A 1 98 ? 4.237 -3.715 -3.853 1.00 90.25 98 CYS A CA 1
ATOM 746 C C . CYS A 1 98 ? 5.314 -3.207 -4.817 1.00 90.25 98 CYS A C 1
ATOM 748 O O . CYS A 1 98 ? 5.373 -3.700 -5.940 1.00 90.25 98 CYS A O 1
ATOM 750 N N . LEU A 1 99 ? 6.183 -2.297 -4.356 1.00 89.12 99 LEU A N 1
ATOM 751 C CA . LEU A 1 99 ? 7.297 -1.735 -5.129 1.00 89.12 99 LEU A CA 1
ATOM 752 C C . LEU A 1 99 ? 8.227 -2.835 -5.652 1.00 89.12 99 LEU A C 1
ATOM 754 O O . LEU A 1 99 ? 8.504 -2.880 -6.840 1.00 89.12 99 LEU A O 1
ATOM 758 N N . GLN A 1 100 ? 8.606 -3.800 -4.811 1.00 88.19 100 GLN A N 1
ATOM 759 C CA . GLN A 1 100 ? 9.464 -4.916 -5.227 1.00 88.19 100 GLN A CA 1
ATOM 760 C C . GLN A 1 100 ? 8.858 -5.773 -6.358 1.00 88.19 100 GLN A C 1
ATOM 762 O O . GLN A 1 100 ? 9.593 -6.359 -7.150 1.00 88.19 100 GLN A O 1
ATOM 767 N N . ILE A 1 101 ? 7.528 -5.897 -6.408 1.00 87.81 101 ILE A N 1
ATOM 768 C CA . ILE A 1 101 ? 6.824 -6.695 -7.424 1.00 87.81 101 ILE A CA 1
ATOM 769 C C . ILE A 1 101 ? 6.664 -5.904 -8.731 1.00 87.81 101 ILE A C 1
ATOM 771 O O . ILE A 1 101 ? 6.805 -6.470 -9.815 1.00 87.81 101 ILE A O 1
ATOM 775 N N . ILE A 1 102 ? 6.339 -4.610 -8.644 1.00 85.31 102 ILE A N 1
ATOM 776 C CA . ILE A 1 102 ? 6.072 -3.762 -9.820 1.00 85.31 102 ILE A CA 1
ATOM 777 C C . ILE A 1 102 ? 7.351 -3.213 -10.455 1.00 85.31 102 ILE A C 1
ATOM 779 O O . ILE A 1 102 ? 7.418 -3.105 -11.683 1.00 85.31 102 ILE A O 1
ATOM 783 N N . GLU A 1 103 ? 8.359 -2.942 -9.636 1.00 82.38 103 GLU A N 1
ATOM 784 C CA . GLU A 1 103 ? 9.682 -2.433 -9.989 1.00 82.38 103 GLU A CA 1
ATOM 785 C C . GLU A 1 103 ? 10.743 -3.398 -9.433 1.00 82.38 103 GLU A C 1
ATOM 787 O O . GLU A 1 103 ? 11.357 -3.146 -8.390 1.00 82.38 103 GLU A O 1
ATOM 792 N N . PRO A 1 104 ? 10.942 -4.561 -10.086 1.00 72.25 104 PRO A N 1
ATOM 793 C CA . PRO A 1 104 ? 12.096 -5.395 -9.784 1.00 72.25 104 PRO A CA 1
ATOM 794 C C . PRO A 1 104 ? 13.356 -4.580 -10.095 1.00 72.25 104 PRO A C 1
ATOM 796 O O . PRO A 1 104 ? 13.419 -3.952 -11.140 1.00 72.25 104 PRO A O 1
ATOM 799 N N . ALA A 1 105 ? 14.333 -4.583 -9.187 1.00 63.12 105 ALA A N 1
ATOM 800 C CA . ALA A 1 105 ? 15.490 -3.678 -9.140 1.00 63.12 105 ALA A CA 1
ATOM 801 C C . ALA A 1 105 ? 16.498 -3.744 -10.323 1.00 63.12 105 ALA A C 1
ATOM 803 O O . ALA A 1 105 ? 17.660 -3.390 -10.150 1.00 63.12 105 ALA A O 1
ATOM 804 N N . GLU A 1 106 ? 16.090 -4.187 -11.511 1.00 57.75 106 GLU A N 1
ATOM 805 C CA . GLU A 1 106 ? 16.899 -4.314 -12.735 1.00 57.75 106 GLU A CA 1
ATOM 806 C C . GLU A 1 106 ? 16.841 -3.060 -13.633 1.00 57.75 106 GLU A C 1
ATOM 808 O O . GLU A 1 106 ? 16.912 -3.162 -14.848 1.00 57.75 106 GLU A O 1
ATOM 813 N N . ASN A 1 107 ? 16.683 -1.864 -13.064 1.00 55.16 107 ASN A N 1
ATOM 814 C CA . ASN A 1 107 ? 16.645 -0.609 -13.829 1.00 55.16 107 ASN A CA 1
ATOM 815 C C . ASN A 1 107 ? 17.543 0.479 -13.222 1.00 55.16 107 ASN A C 1
ATOM 817 O O . ASN A 1 107 ? 17.189 1.656 -13.183 1.00 55.16 107 ASN A O 1
ATOM 821 N N . HIS A 1 108 ? 18.717 0.062 -12.745 1.00 53.53 108 HIS A N 1
ATOM 822 C CA . HIS A 1 108 ? 19.873 0.931 -12.525 1.00 53.53 108 HIS A CA 1
ATOM 823 C C . HIS A 1 108 ? 20.994 0.496 -13.478 1.00 53.53 108 HIS A C 1
ATOM 825 O O . HIS A 1 108 ? 22.080 0.123 -13.043 1.00 53.53 108 HIS A O 1
ATOM 831 N N . ASP A 1 109 ? 20.698 0.467 -14.776 1.00 52.50 109 ASP A N 1
ATOM 832 C CA . ASP A 1 109 ? 21.736 0.389 -15.799 1.00 52.50 109 ASP A CA 1
ATOM 833 C C . ASP A 1 109 ? 22.334 1.797 -15.942 1.00 52.50 109 ASP A C 1
ATOM 835 O O . ASP A 1 109 ? 21.784 2.657 -16.615 1.00 52.50 109 ASP A O 1
ATOM 839 N N . GLU A 1 110 ? 23.382 2.056 -15.163 1.00 58.38 110 GLU A N 1
ATOM 840 C CA . GLU A 1 110 ? 24.642 2.629 -15.653 1.00 58.38 110 GLU A CA 1
ATOM 841 C C . GLU A 1 110 ? 24.542 3.700 -16.770 1.00 58.38 110 GLU A C 1
ATOM 843 O O . GLU A 1 110 ? 25.032 3.489 -17.873 1.00 58.38 110 GLU A O 1
ATOM 848 N N . ASP A 1 111 ? 24.013 4.894 -16.478 1.00 53.09 111 ASP A N 1
ATOM 849 C CA . ASP A 1 111 ? 24.419 6.126 -17.184 1.00 53.09 111 ASP A CA 1
ATOM 850 C C . ASP A 1 111 ? 25.717 6.669 -16.536 1.00 53.09 111 ASP A C 1
ATOM 852 O O . ASP A 1 111 ? 25.747 7.748 -15.941 1.00 53.09 111 ASP A O 1
ATOM 856 N N . ASP A 1 112 ? 26.788 5.872 -16.583 1.00 53.56 112 ASP A N 1
ATOM 857 C CA . ASP A 1 112 ? 28.175 6.287 -16.317 1.00 53.56 112 ASP A CA 1
ATOM 858 C C . ASP A 1 112 ? 28.982 5.993 -17.587 1.00 53.56 112 ASP A C 1
ATOM 860 O O . ASP A 1 112 ? 29.751 5.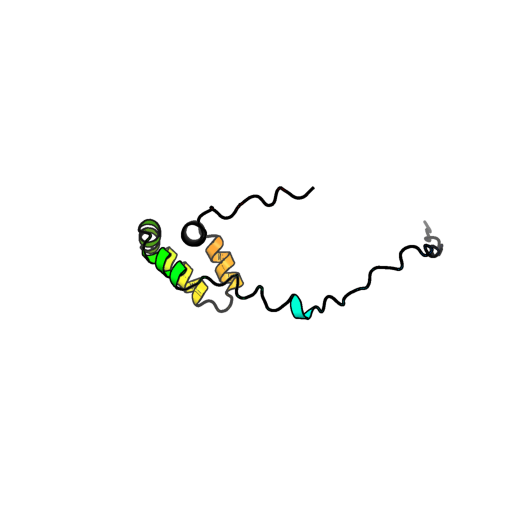047 -17.635 1.00 53.56 112 ASP A O 1
ATOM 864 N N . ASP A 1 113 ? 28.709 6.731 -18.664 1.00 59.88 113 ASP A N 1
ATOM 865 C CA . ASP A 1 113 ? 29.626 6.893 -19.799 1.00 59.88 113 ASP A CA 1
ATOM 866 C C . ASP A 1 113 ? 29.060 7.978 -20.731 1.00 59.88 113 ASP A C 1
ATOM 868 O O . ASP A 1 113 ? 28.174 7.723 -21.536 1.00 59.88 113 ASP A O 1
ATOM 872 N N . ASP A 1 114 ? 29.538 9.214 -20.586 1.00 55.72 114 ASP A N 1
ATOM 873 C CA . ASP A 1 114 ? 29.940 10.026 -21.739 1.00 55.72 114 ASP A CA 1
ATOM 874 C C . ASP A 1 114 ? 30.841 11.174 -21.238 1.00 55.72 114 ASP A C 1
ATOM 876 O O . ASP A 1 114 ? 30.459 12.014 -20.417 1.00 55.72 114 ASP A O 1
ATOM 880 N N . GLU A 1 115 ? 32.085 11.092 -21.709 1.00 54.31 115 GLU A N 1
ATOM 881 C CA . GLU A 1 115 ? 33.302 11.871 -21.429 1.00 54.31 115 GLU A CA 1
ATOM 882 C C . GLU A 1 115 ? 33.221 13.375 -21.767 1.00 54.31 115 GLU A C 1
ATOM 884 O O . GLU A 1 115 ? 32.608 13.752 -22.795 1.00 54.31 115 GLU A O 1
#

Sequence (115 aa):
DSCQPVKDATPPAPCPDSCRSGAAEPWTVDNLLDDDSQSDQIPLQKLQLLGESDKLMTMLQNPHLRNLMQTVDSAEDKSKAMKKAMQEPLFVELANQCLQIIEPAENHDEDDDDE

Radius of gyration: 27.23 Å; chains: 1; bounding box: 45×75×55 Å